Protein AF-A0A1I2FCE6-F1 (afdb_monomer_lite)

pLDDT: mean 79.61, std 11.54, range [53.78, 92.31]

Secondary structure (DSSP, 8-state):
--EEE-TTT--EEETT-SB-TTT--B-SS---SHHHHHHHHHHHHHHHHHHHTSTHHHHHHHHHHHHS-S-----EEEEEEEEEEEEEEETTEEEEEEEEEEEEEE-SSSEEEEEEEEEEETTEEEEEEEEEEE-

Foldseek 3Di:
DDWDAFPPPRDTDDPPDQADPPPGDGCSDDPDPPVVVVVVVVVVVVVVCCVVVPVVVVVVVVVVVVVPPPDFQWDKDWPDWDKDWDFDQDPNDTDIDIDTDIDIDTPTPKGKDKDWDWDQDPVGIDIDIDIDIDD

Radius of gyration: 39.98 Å; chains: 1; bounding box: 69×43×107 Å

Sequence (135 aa):
MAIVKCRECGEEVSNKAEKCPHCGVKKPHSTDYWTGVFWKSVIAFWFVYLIFSGKAAFILSEVVNLLDSGGSKAVCELSNNQLTQDVLLVNGEGDFGYRYNATVKNHGEQGEITVTAKISTSEGNFERVVSGQLK

Structure (mmCIF, N/CA/C/O backbone):
data_AF-A0A1I2FCE6-F1
#
_entry.id   AF-A0A1I2FCE6-F1
#
loop_
_atom_site.group_PDB
_atom_site.id
_atom_site.type_symbol
_atom_site.label_atom_id
_atom_site.label_alt_id
_atom_site.label_comp_id
_atom_site.label_asym_id
_atom_site.label_entity_id
_atom_site.label_seq_id
_atom_site.pdbx_PDB_ins_code
_atom_site.Cartn_x
_atom_site.Cartn_y
_atom_site.Cartn_z
_atom_site.occupancy
_atom_site.B_iso_or_equiv
_atom_site.auth_seq_id
_atom_site.auth_comp_id
_atom_site.auth_asym_id
_atom_site.auth_atom_id
_atom_site.pdbx_PDB_model_num
ATOM 1 N N . MET A 1 1 ? -41.780 -22.121 52.858 1.00 54.88 1 MET A N 1
ATOM 2 C CA . MET A 1 1 ? -41.871 -20.646 52.900 1.00 54.88 1 MET A CA 1
ATOM 3 C C . MET A 1 1 ? -40.952 -20.193 54.013 1.00 54.88 1 MET A C 1
ATOM 5 O O . MET A 1 1 ? -41.097 -20.720 55.106 1.00 54.88 1 MET A O 1
ATOM 9 N N . ALA A 1 2 ? -39.960 -19.350 53.727 1.00 79.56 2 ALA A N 1
ATOM 10 C CA . ALA A 1 2 ? -39.034 -18.871 54.750 1.00 79.56 2 ALA A CA 1
ATOM 11 C C . ALA A 1 2 ? -39.439 -17.450 55.149 1.00 79.56 2 ALA A C 1
ATOM 13 O O . ALA A 1 2 ? -39.687 -16.607 54.283 1.00 79.56 2 ALA A O 1
ATOM 14 N N . ILE A 1 3 ? -39.536 -17.215 56.451 1.00 85.44 3 ILE A N 1
ATOM 15 C CA . ILE A 1 3 ? -39.744 -15.889 57.022 1.00 85.44 3 ILE A CA 1
ATOM 16 C C . ILE A 1 3 ? -38.356 -15.304 57.282 1.00 85.44 3 ILE A C 1
ATOM 18 O O . ILE A 1 3 ? -37.499 -15.9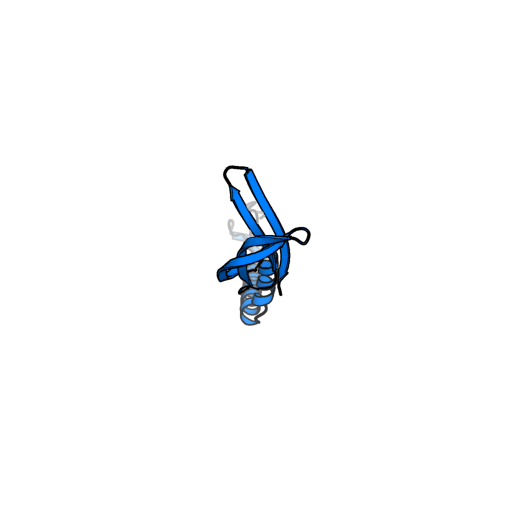58 57.873 1.00 85.44 3 ILE A O 1
ATOM 22 N N . VAL A 1 4 ? -38.117 -14.101 56.775 1.00 87.44 4 VAL A N 1
ATOM 23 C CA . VAL A 1 4 ? -36.873 -13.346 56.944 1.00 87.44 4 VAL A CA 1
ATOM 24 C C . VAL A 1 4 ? -37.193 -12.027 57.630 1.00 87.44 4 VAL A C 1
ATOM 26 O O . VAL A 1 4 ? -38.288 -11.494 57.482 1.00 87.44 4 VAL A O 1
ATOM 29 N N . LYS A 1 5 ? -36.247 -11.479 58.389 1.00 89.12 5 LYS A N 1
ATOM 30 C CA . LYS A 1 5 ? -36.450 -10.179 59.032 1.00 89.12 5 LYS A CA 1
ATOM 31 C C . LYS A 1 5 ? -36.281 -9.054 58.019 1.00 89.12 5 LYS A C 1
ATOM 33 O O . LYS A 1 5 ? -35.357 -9.074 57.205 1.00 89.12 5 LYS A O 1
ATOM 38 N N . CYS A 1 6 ? -37.168 -8.068 58.075 1.00 88.50 6 CYS A N 1
ATOM 39 C CA . CYS A 1 6 ? -37.050 -6.851 57.289 1.00 88.50 6 CYS A CA 1
ATOM 40 C C . CYS A 1 6 ? -35.792 -6.081 57.707 1.00 88.50 6 CYS A C 1
ATOM 42 O O . CYS A 1 6 ? -35.590 -5.818 58.892 1.00 88.50 6 CYS A O 1
ATOM 44 N N . ARG A 1 7 ? -34.980 -5.661 56.731 1.00 86.06 7 ARG A N 1
ATOM 45 C CA . ARG A 1 7 ? -33.736 -4.911 56.978 1.00 86.06 7 ARG A CA 1
ATOM 46 C C . ARG A 1 7 ? -33.913 -3.559 57.688 1.00 86.06 7 ARG A C 1
ATOM 48 O O . ARG A 1 7 ? -32.935 -3.045 58.212 1.00 86.06 7 ARG A O 1
ATOM 55 N N . GLU A 1 8 ? -35.113 -2.971 57.659 1.00 88.56 8 GLU A N 1
ATOM 56 C CA . GLU A 1 8 ? -35.382 -1.655 58.266 1.00 88.56 8 GLU A CA 1
ATOM 57 C C . GLU A 1 8 ? -36.138 -1.759 59.590 1.00 88.56 8 GLU A C 1
ATOM 59 O O . GLU A 1 8 ? -35.679 -1.239 60.598 1.00 88.56 8 GLU A O 1
ATOM 64 N N . CYS A 1 9 ? -37.293 -2.431 59.607 1.00 90.69 9 CYS A N 1
ATOM 65 C CA . CYS A 1 9 ? -38.143 -2.485 60.799 1.00 90.69 9 CYS A CA 1
ATOM 66 C C . CYS A 1 9 ? -37.908 -3.714 61.683 1.00 90.69 9 CYS A C 1
ATOM 68 O O . CYS A 1 9 ? -38.505 -3.804 62.747 1.00 90.69 9 CYS A O 1
ATOM 70 N N . GLY A 1 10 ? -37.093 -4.683 61.251 1.00 87.00 10 GLY A N 1
ATOM 71 C CA . GLY A 1 10 ? -36.808 -5.907 62.011 1.00 87.00 10 GLY A CA 1
ATOM 72 C C . GLY A 1 10 ? -37.951 -6.928 62.066 1.00 87.00 10 GLY A C 1
ATOM 73 O O . GLY A 1 10 ? -37.720 -8.054 62.505 1.00 87.00 10 GLY A O 1
ATOM 74 N N . GLU A 1 11 ? -39.138 -6.559 61.582 1.00 90.25 11 GLU A N 1
ATOM 75 C CA . GLU A 1 11 ? -40.336 -7.400 61.578 1.00 90.25 11 GLU A CA 1
ATOM 76 C C . GLU A 1 11 ? -40.226 -8.580 60.605 1.00 90.25 11 GLU A C 1
ATOM 78 O O . GLU A 1 11 ? -39.509 -8.530 59.598 1.00 90.25 11 GLU A O 1
ATOM 83 N N . GLU A 1 12 ? -40.959 -9.645 60.904 1.00 90.56 12 GLU A N 1
ATOM 84 C CA . GLU A 1 12 ? -40.999 -10.874 60.126 1.00 90.56 12 GLU A CA 1
ATOM 85 C C . GLU A 1 12 ? -41.750 -10.695 58.800 1.00 90.56 12 GLU A C 1
ATOM 87 O O . GLU A 1 12 ? -42.932 -10.367 58.753 1.00 90.56 12 GLU A O 1
ATOM 92 N N . VAL A 1 13 ? -41.056 -10.925 57.684 1.00 89.50 13 VAL A N 1
ATOM 93 C CA . VAL A 1 13 ? -41.604 -10.772 56.333 1.00 89.50 13 VAL A CA 1
ATOM 94 C C . VAL A 1 13 ? -41.251 -11.963 55.448 1.00 89.50 13 VAL A C 1
ATOM 96 O O . VAL A 1 13 ? -40.253 -12.653 55.638 1.00 89.50 13 VAL A O 1
ATOM 99 N N . SER A 1 14 ? -42.077 -12.231 54.438 1.00 85.94 14 SER A N 1
ATOM 100 C CA . SER A 1 14 ? -41.818 -13.328 53.501 1.00 85.94 14 SER A CA 1
ATOM 101 C C . SER A 1 14 ? -40.535 -13.093 52.695 1.00 85.94 14 SER A C 1
ATOM 103 O O . SER A 1 14 ? -40.312 -12.001 52.167 1.00 85.94 14 SER A O 1
ATOM 105 N N . ASN A 1 15 ? -39.742 -14.149 52.491 1.00 83.19 15 ASN A N 1
ATOM 106 C CA . ASN A 1 15 ? -38.579 -14.155 51.596 1.00 83.19 15 ASN A CA 1
ATOM 107 C C . ASN A 1 15 ? -38.912 -13.970 50.103 1.00 83.19 15 ASN A C 1
ATOM 109 O O . ASN A 1 15 ? -38.030 -14.105 49.265 1.00 83.19 15 ASN A O 1
ATOM 113 N N . LYS A 1 16 ? -40.179 -13.726 49.754 1.00 81.75 16 LYS A N 1
ATOM 114 C CA . LYS A 1 16 ? -40.624 -13.336 48.408 1.00 81.75 16 LYS A CA 1
ATOM 115 C C . LYS A 1 16 ? -41.372 -11.999 48.390 1.00 81.75 16 LYS A C 1
ATOM 117 O O . LYS A 1 16 ? -41.850 -11.590 47.340 1.00 81.75 16 LYS A O 1
ATOM 122 N N . ALA A 1 17 ? -41.509 -11.321 49.532 1.00 81.25 17 ALA A N 1
ATOM 123 C CA . ALA A 1 17 ? -42.211 -10.044 49.593 1.00 81.25 17 ALA A CA 1
ATOM 124 C C . ALA A 1 17 ? -41.425 -8.962 48.836 1.00 81.25 17 ALA A C 1
ATOM 126 O O . ALA A 1 17 ? -40.284 -8.668 49.188 1.00 81.25 17 ALA A O 1
ATOM 127 N N . GLU A 1 18 ? -42.041 -8.341 47.826 1.00 84.12 18 GLU A N 1
ATOM 128 C CA . GLU A 1 18 ? -41.448 -7.214 47.088 1.00 84.12 18 GLU A CA 1
ATOM 129 C C . GLU A 1 18 ? -41.441 -5.916 47.906 1.00 84.12 18 GLU A C 1
ATOM 131 O O . GLU A 1 18 ? -40.580 -5.053 47.718 1.00 84.12 18 GLU A O 1
ATOM 136 N N . LYS A 1 19 ? -42.391 -5.777 48.835 1.00 88.94 19 LYS A N 1
ATOM 137 C CA . LYS A 1 19 ? -42.538 -4.626 49.727 1.00 88.94 19 LYS A CA 1
ATOM 138 C C . LYS A 1 19 ? -42.893 -5.103 51.133 1.00 88.94 19 LYS A C 1
ATOM 140 O O . LYS A 1 19 ? -43.712 -6.005 51.287 1.00 88.94 19 LYS A O 1
ATOM 145 N N . CYS A 1 20 ? -42.286 -4.503 52.154 1.00 90.06 20 CYS A N 1
ATOM 146 C CA . CYS A 1 20 ? -42.630 -4.793 53.544 1.00 90.06 20 CYS A CA 1
ATOM 147 C C . CYS A 1 20 ? -44.043 -4.266 53.872 1.00 90.06 20 CYS A C 1
ATOM 149 O O . CYS A 1 20 ? -44.292 -3.081 53.634 1.00 90.06 20 CYS A O 1
ATOM 151 N N . PRO A 1 21 ? -44.949 -5.080 54.445 1.00 89.25 21 PRO A N 1
ATOM 152 C CA . PRO A 1 21 ? -46.278 -4.623 54.856 1.00 89.25 21 PRO A CA 1
ATOM 153 C C . PRO A 1 21 ? -46.257 -3.720 56.102 1.00 89.25 21 PRO A C 1
ATOM 155 O O . PRO A 1 21 ? -47.204 -2.971 56.306 1.00 89.25 21 PRO A O 1
ATOM 158 N N . HIS A 1 22 ? -45.186 -3.747 56.905 1.00 90.50 22 HIS A N 1
ATOM 159 C CA . HIS A 1 22 ? -45.089 -2.976 58.154 1.00 90.50 22 HIS A CA 1
ATOM 160 C C . HIS A 1 22 ? -44.489 -1.579 57.958 1.00 90.50 22 HIS A C 1
ATOM 162 O O . HIS A 1 22 ? -45.047 -0.598 58.432 1.00 90.50 22 HIS A O 1
ATOM 168 N N . CYS A 1 23 ? -43.361 -1.472 57.244 1.00 90.62 23 CYS A N 1
ATOM 169 C CA . CYS A 1 23 ? -42.677 -0.189 57.024 1.00 90.62 23 CYS A CA 1
ATOM 170 C C . CYS A 1 23 ? -42.768 0.334 55.586 1.00 90.62 23 CYS A C 1
ATOM 172 O O . CYS A 1 23 ? -42.412 1.476 55.317 1.00 90.62 23 CYS A O 1
ATOM 174 N N . GLY A 1 24 ? -43.212 -0.489 54.633 1.00 89.06 24 GLY A N 1
ATOM 175 C CA . GLY A 1 24 ? -43.319 -0.089 53.233 1.00 89.06 24 GLY A CA 1
ATOM 176 C C . GLY A 1 24 ? -42.009 -0.099 52.438 1.00 89.06 24 GLY A C 1
ATOM 177 O O . GLY A 1 24 ? -42.037 0.281 51.263 1.00 89.06 24 GLY A O 1
ATOM 178 N N . VAL A 1 25 ? -40.884 -0.554 53.006 1.00 88.94 25 VAL A N 1
ATOM 179 C CA . VAL A 1 25 ? -39.610 -0.630 52.271 1.00 88.94 25 VAL A CA 1
ATOM 180 C C . VAL A 1 25 ? -39.713 -1.584 51.082 1.00 88.94 25 VAL A C 1
ATOM 182 O O . VAL A 1 25 ? -40.233 -2.697 51.193 1.00 88.94 25 VAL A O 1
ATOM 185 N N . LYS A 1 26 ? -39.206 -1.149 49.926 1.00 86.38 26 LYS A N 1
ATOM 186 C CA . LYS A 1 26 ? -39.087 -1.984 48.725 1.00 86.38 26 LYS A CA 1
ATOM 187 C C . LYS A 1 26 ? -37.877 -2.910 48.860 1.00 86.38 26 LYS A C 1
ATOM 189 O O . LYS A 1 26 ? -36.811 -2.458 49.278 1.00 86.38 26 LYS A O 1
ATOM 194 N N . LYS A 1 27 ? -38.038 -4.176 48.465 1.00 83.94 27 LYS A N 1
ATOM 195 C CA . LYS A 1 27 ? -37.040 -5.253 48.582 1.00 83.94 27 LYS A CA 1
ATOM 196 C C . LYS A 1 27 ? -36.517 -5.386 50.024 1.00 83.94 27 LYS A C 1
ATOM 198 O O . LYS A 1 27 ? -35.377 -5.015 50.304 1.00 83.94 27 LYS A O 1
ATOM 203 N N . PRO A 1 28 ? -37.350 -5.884 50.960 1.00 81.81 28 PRO A N 1
ATOM 204 C CA . PRO A 1 28 ? -36.970 -6.023 52.366 1.00 81.81 28 PRO A CA 1
ATOM 205 C C . PRO A 1 28 ? -35.826 -7.022 52.596 1.00 81.81 28 PRO A C 1
ATOM 207 O O . PRO A 1 28 ? -35.174 -6.952 53.635 1.00 81.81 28 PRO A O 1
ATOM 210 N N . HIS A 1 29 ? -35.567 -7.911 51.632 1.00 78.38 29 HIS A N 1
ATOM 211 C CA . HIS A 1 29 ? -34.458 -8.856 51.628 1.00 78.38 29 HIS A CA 1
ATOM 212 C C . HIS A 1 29 ? -33.705 -8.772 50.290 1.00 78.38 29 HIS A C 1
ATOM 214 O O . HIS A 1 29 ? -34.306 -8.571 49.234 1.00 78.38 29 HIS A O 1
ATOM 220 N N . SER A 1 30 ? -32.382 -8.919 50.325 1.00 66.12 30 SER A N 1
ATOM 221 C CA . SER A 1 30 ? -31.546 -9.020 49.128 1.00 66.12 30 SER A CA 1
ATOM 222 C C . SER A 1 30 ? -31.241 -10.491 48.858 1.00 66.12 30 SER A C 1
ATOM 224 O O . SER A 1 30 ? -30.294 -11.041 49.420 1.00 66.12 30 SER A O 1
ATOM 226 N N . THR A 1 31 ? -32.049 -11.153 48.033 1.00 64.44 31 THR A N 1
ATOM 227 C CA . THR A 1 31 ? -31.627 -12.418 47.419 1.00 64.44 31 THR A CA 1
ATOM 228 C C . THR A 1 31 ? -30.789 -12.116 46.182 1.00 64.44 31 THR A C 1
ATOM 230 O O . THR A 1 31 ? -31.041 -11.133 45.489 1.00 64.44 31 THR A O 1
ATOM 233 N N . ASP A 1 32 ? -29.827 -12.992 45.913 1.00 60.41 32 ASP A N 1
ATOM 234 C CA . ASP A 1 32 ? -29.047 -13.077 44.676 1.00 60.41 32 ASP A CA 1
ATOM 235 C C . ASP A 1 32 ? -27.809 -12.189 44.531 1.00 60.41 32 ASP A C 1
ATOM 237 O O . ASP A 1 32 ? -27.606 -11.470 43.558 1.00 60.41 32 ASP A O 1
ATOM 241 N N . TYR A 1 33 ? -26.877 -12.380 45.467 1.00 61.50 33 TYR A N 1
ATOM 242 C CA . TYR A 1 33 ? -25.452 -12.212 45.165 1.00 61.50 33 TYR A CA 1
ATOM 243 C C . TYR A 1 33 ? -24.864 -13.433 44.423 1.00 61.50 33 TYR A C 1
ATOM 245 O O . TYR A 1 33 ? -23.952 -13.297 43.610 1.00 61.50 33 TYR A O 1
ATOM 253 N N . TRP A 1 34 ? -25.388 -14.641 44.664 1.00 58.31 34 TRP A N 1
ATOM 254 C CA . TRP A 1 34 ? -24.733 -15.885 44.236 1.00 58.31 34 TRP A CA 1
ATOM 255 C C . TRP A 1 34 ? -24.902 -16.195 42.740 1.00 58.31 34 TRP A C 1
ATOM 257 O O . TRP A 1 34 ? -23.942 -16.609 42.090 1.00 58.31 34 TRP A O 1
ATOM 267 N N . THR A 1 35 ? -26.066 -15.893 42.154 1.00 61.47 35 THR A N 1
ATOM 268 C CA . THR A 1 35 ? -26.325 -16.053 40.709 1.00 61.47 35 THR A CA 1
ATOM 269 C C . THR A 1 35 ? -25.441 -15.140 39.850 1.00 61.47 35 THR A C 1
ATOM 271 O O . THR A 1 35 ? -25.004 -15.539 38.770 1.00 61.47 35 THR A O 1
ATOM 274 N N . GLY A 1 36 ? -25.070 -13.958 40.357 1.00 63.88 36 GLY A N 1
ATOM 275 C CA . GLY A 1 36 ? -24.152 -13.039 39.677 1.00 63.88 36 GLY A CA 1
ATOM 276 C C . GLY A 1 36 ? -22.681 -13.476 39.701 1.00 63.88 36 GLY A C 1
ATOM 277 O O . GLY A 1 36 ? -21.948 -13.216 38.746 1.00 63.88 36 GLY A O 1
ATOM 278 N N . VAL A 1 37 ? -22.230 -14.149 40.764 1.00 70.75 37 VAL A N 1
ATOM 279 C CA . VAL A 1 37 ? -20.829 -14.596 40.898 1.00 70.75 37 VAL A CA 1
ATOM 280 C C . VAL A 1 37 ? -20.538 -15.794 39.994 1.00 70.75 37 VAL A C 1
ATOM 282 O O . VAL A 1 37 ? -19.495 -15.822 39.338 1.00 70.75 37 VAL A O 1
ATOM 285 N N . PHE A 1 38 ? -21.477 -16.737 39.881 1.00 76.12 38 PHE A N 1
ATOM 286 C CA . PHE A 1 38 ? -21.330 -17.884 38.980 1.00 76.12 38 PHE A CA 1
ATOM 287 C C . PHE A 1 38 ? -21.202 -17.457 37.523 1.00 76.12 38 PHE A C 1
ATOM 289 O O . PHE A 1 38 ? -20.278 -17.884 36.836 1.00 76.12 38 PHE A O 1
ATOM 296 N N . TRP A 1 39 ? -22.077 -16.563 37.061 1.00 76.81 39 TRP A N 1
ATOM 297 C CA . TRP A 1 39 ? -22.057 -16.129 35.666 1.00 76.81 39 TRP A CA 1
ATOM 298 C C . TRP A 1 39 ? -20.768 -15.371 35.317 1.00 76.81 39 TRP A C 1
ATOM 300 O O . TRP A 1 39 ? -20.202 -15.559 34.241 1.00 76.81 39 TRP A O 1
ATOM 310 N N . LYS A 1 40 ? -20.234 -14.577 36.256 1.00 79.50 40 LYS A N 1
ATOM 311 C CA . LYS A 1 40 ? -18.934 -13.907 36.092 1.00 79.50 40 LYS A CA 1
ATOM 312 C C . LYS A 1 40 ? -17.769 -14.896 36.017 1.00 79.50 40 LYS A C 1
ATOM 314 O O . LYS A 1 40 ? -16.878 -14.709 35.194 1.00 79.50 40 LYS A O 1
ATOM 319 N N . SER A 1 41 ? -17.787 -15.951 36.833 1.00 82.38 41 SER A N 1
ATOM 320 C CA . SER A 1 41 ? -16.757 -16.997 36.807 1.00 82.38 41 SER A CA 1
ATOM 321 C C . SER A 1 41 ? -16.802 -17.810 35.510 1.00 82.38 41 SER A C 1
ATOM 323 O O . SER A 1 41 ? -15.760 -18.018 34.897 1.00 82.38 41 SER A O 1
ATOM 325 N N . VAL A 1 42 ? -17.998 -18.177 35.034 1.00 85.50 42 VAL A N 1
ATOM 326 C CA . VAL A 1 42 ? -18.183 -18.907 33.767 1.00 85.50 42 VAL A CA 1
ATOM 327 C C . VAL A 1 42 ? -17.705 -18.077 32.575 1.00 85.50 42 VAL A C 1
ATOM 329 O O . VAL A 1 42 ? -16.982 -18.597 31.729 1.00 85.50 42 VAL A O 1
ATOM 332 N N . ILE A 1 43 ? -18.035 -16.781 32.530 1.00 84.38 43 ILE A N 1
ATOM 333 C CA . ILE A 1 43 ? -17.546 -15.877 31.479 1.00 84.38 43 ILE A CA 1
ATOM 334 C C . ILE A 1 43 ? -16.018 -15.777 31.523 1.00 84.38 43 ILE A C 1
ATOM 336 O O . ILE A 1 43 ? -15.372 -15.932 30.489 1.00 84.38 43 ILE A O 1
ATOM 340 N N . ALA A 1 44 ? -15.425 -15.556 32.699 1.00 85.81 44 ALA A N 1
ATOM 341 C CA . ALA A 1 44 ? -13.974 -15.447 32.830 1.00 85.81 44 ALA A CA 1
ATOM 342 C C . ALA A 1 44 ? -13.264 -16.735 32.380 1.00 85.81 44 ALA A C 1
ATOM 344 O O . ALA A 1 44 ? -12.292 -16.677 31.632 1.00 85.81 44 ALA A O 1
ATOM 345 N N . PHE A 1 45 ? -13.787 -17.900 32.769 1.00 88.00 45 PHE A N 1
ATOM 346 C CA . PHE A 1 45 ? -13.226 -19.194 32.389 1.00 88.00 45 PHE A CA 1
ATOM 347 C C . PHE A 1 45 ? -13.369 -19.471 30.887 1.00 88.00 45 PHE A C 1
ATOM 349 O O . PHE A 1 45 ? -12.451 -19.999 30.266 1.00 88.00 45 PHE A O 1
ATOM 356 N N . TRP A 1 46 ? -14.485 -19.059 30.279 1.00 85.75 46 TRP A N 1
ATOM 357 C CA . TRP A 1 46 ? -14.706 -19.154 28.837 1.00 85.75 46 TRP A CA 1
ATOM 358 C C . TRP A 1 46 ? -13.740 -18.262 28.048 1.00 85.75 46 TRP A C 1
ATOM 360 O O . TRP A 1 46 ? -13.129 -18.726 27.090 1.00 85.75 46 TRP A O 1
ATOM 370 N N . PHE A 1 47 ? -13.521 -17.020 28.492 1.00 79.88 47 PHE A N 1
ATOM 371 C CA . PHE A 1 47 ? -12.528 -16.121 27.895 1.00 79.88 47 PHE A CA 1
ATOM 372 C C . PHE A 1 47 ? -11.101 -16.672 28.017 1.00 79.88 47 PHE A C 1
ATOM 374 O O . PHE A 1 47 ? -10.360 -16.666 27.037 1.00 79.88 47 PHE A O 1
ATOM 381 N N . VAL A 1 48 ? -10.725 -17.209 29.182 1.00 84.00 48 VAL A N 1
ATOM 382 C CA . VAL A 1 48 ? -9.417 -17.859 29.375 1.00 84.00 48 VAL A CA 1
ATOM 383 C C . VAL A 1 48 ? -9.281 -19.091 28.477 1.00 84.00 48 VAL A C 1
ATOM 385 O O . VAL A 1 48 ? -8.243 -19.263 27.843 1.00 84.00 48 VAL A O 1
ATOM 388 N N . TYR A 1 49 ? -10.330 -19.910 28.348 1.00 84.06 49 TYR A N 1
ATOM 389 C CA . TYR A 1 49 ? -10.353 -21.055 27.437 1.00 84.06 49 TYR A CA 1
ATOM 390 C C . TYR A 1 49 ? -10.238 -20.635 25.964 1.00 84.06 49 TYR A C 1
ATOM 392 O O . TYR A 1 49 ? -9.516 -21.280 25.209 1.00 84.06 49 TYR A O 1
ATOM 400 N N . LEU A 1 50 ? -10.878 -19.545 25.530 1.00 73.88 50 LEU A N 1
ATOM 401 C CA . LEU A 1 50 ? -10.717 -19.016 24.168 1.00 73.88 50 LEU A CA 1
ATOM 402 C C . LEU A 1 50 ? -9.287 -18.547 23.878 1.00 73.88 50 LEU A C 1
ATOM 404 O O . LEU A 1 50 ? -8.788 -18.767 22.774 1.00 73.88 50 LEU A O 1
ATOM 408 N N . ILE A 1 51 ? -8.620 -17.950 24.869 1.00 74.31 51 ILE A N 1
ATOM 409 C CA . ILE A 1 51 ? -7.215 -17.539 24.761 1.00 74.31 51 ILE A CA 1
ATOM 410 C C . ILE A 1 51 ? -6.294 -18.772 24.720 1.00 74.31 51 ILE A C 1
ATOM 412 O O . ILE A 1 51 ? -5.420 -18.851 23.861 1.00 74.31 51 ILE A O 1
ATOM 416 N N . PHE A 1 52 ? -6.511 -19.764 25.593 1.00 72.00 52 PHE A N 1
ATOM 417 C CA . PHE A 1 52 ? -5.676 -20.973 25.679 1.00 72.00 52 PHE A CA 1
ATOM 418 C C . PHE A 1 52 ? -5.914 -21.992 24.556 1.00 72.00 52 PHE A C 1
ATOM 420 O O . PHE A 1 52 ? -4.995 -22.711 24.179 1.00 72.00 52 PHE A O 1
ATOM 427 N N . SER A 1 53 ? -7.127 -22.074 24.002 1.00 71.00 53 SER A N 1
ATOM 428 C CA . SER A 1 53 ? -7.487 -23.050 22.958 1.00 71.00 53 SER A CA 1
ATOM 429 C C . SER A 1 53 ? -6.918 -22.719 21.573 1.00 71.00 53 SER A C 1
ATOM 431 O O . SER A 1 53 ? -7.217 -23.422 20.610 1.00 71.00 53 SER A O 1
ATOM 433 N N . GLY A 1 54 ? -6.135 -21.642 21.437 1.00 62.00 54 GLY A N 1
ATOM 434 C CA . GLY A 1 54 ? -5.529 -21.227 20.167 1.00 62.00 54 GLY A CA 1
ATOM 435 C C . GLY A 1 54 ? -6.534 -20.720 19.125 1.00 62.00 54 GLY A C 1
ATOM 436 O O . GLY A 1 54 ? -6.136 -20.252 18.061 1.00 62.00 54 GLY A O 1
ATOM 437 N N . LYS A 1 55 ? -7.840 -20.739 19.429 1.00 58.09 55 LYS A N 1
ATOM 438 C CA . LYS A 1 55 ? -8.904 -20.244 18.543 1.00 58.09 55 LYS A CA 1
ATOM 439 C C . LYS A 1 55 ? -8.971 -18.717 18.465 1.00 58.09 55 LYS A C 1
ATOM 441 O O . LYS A 1 55 ? -9.624 -18.197 17.566 1.00 58.09 55 LYS A O 1
ATOM 446 N N . ALA A 1 56 ? -8.251 -17.996 19.329 1.00 53.78 56 ALA A N 1
ATOM 447 C CA . ALA A 1 56 ? -8.047 -16.551 19.192 1.00 53.78 56 ALA A CA 1
ATOM 448 C C . ALA A 1 56 ? -7.395 -16.171 17.845 1.00 53.78 56 ALA A C 1
ATOM 450 O O . ALA A 1 56 ? -7.696 -15.112 17.296 1.00 53.78 56 ALA A O 1
ATOM 451 N N . ALA A 1 57 ? -6.575 -17.060 17.270 1.00 54.19 57 ALA A N 1
ATOM 452 C CA . ALA A 1 57 ? -5.987 -16.857 15.947 1.00 54.19 57 ALA A CA 1
ATOM 453 C C . ALA A 1 57 ? -7.047 -16.797 14.827 1.00 54.19 57 ALA A C 1
ATOM 455 O O . ALA A 1 57 ? -6.833 -16.134 13.815 1.00 54.19 57 ALA A O 1
ATOM 456 N N . PHE A 1 58 ? -8.209 -17.434 15.017 1.00 54.47 58 PHE A N 1
ATOM 457 C CA . PHE A 1 58 ? -9.249 -17.519 13.992 1.00 54.47 58 PHE A CA 1
ATOM 458 C C . PHE A 1 58 ? -9.985 -16.181 13.799 1.00 54.47 58 PHE A C 1
ATOM 460 O O . PHE A 1 58 ? -10.134 -15.735 12.666 1.00 54.47 58 PHE A O 1
ATOM 467 N N . ILE A 1 59 ? -10.337 -15.476 14.886 1.00 57.53 59 ILE A N 1
ATOM 468 C CA . ILE A 1 59 ? -11.006 -14.156 14.815 1.00 57.53 59 ILE A CA 1
ATOM 469 C C . ILE A 1 59 ? -10.078 -13.090 14.207 1.00 57.53 59 ILE A C 1
ATOM 471 O O . ILE A 1 59 ? -10.524 -12.240 13.442 1.00 57.53 59 ILE A O 1
ATOM 475 N N . LEU A 1 60 ? -8.776 -13.143 14.514 1.00 56.16 60 LEU A N 1
ATOM 476 C CA . LEU A 1 60 ? -7.788 -12.212 13.958 1.00 56.16 60 LEU A CA 1
ATOM 477 C C . LEU A 1 60 ? -7.547 -12.440 12.460 1.00 56.16 60 LEU A C 1
ATOM 479 O O . LEU A 1 60 ? -7.397 -11.465 11.730 1.00 56.16 60 LEU A O 1
ATOM 483 N N . SER A 1 61 ? -7.557 -13.691 11.989 1.00 58.97 61 SER A N 1
ATOM 484 C CA . SER A 1 61 ? -7.329 -13.990 10.567 1.00 58.97 61 SER A CA 1
ATOM 485 C C . SER A 1 61 ? -8.388 -13.371 9.645 1.00 58.97 61 SER A C 1
ATOM 487 O O . SER A 1 61 ? -8.055 -12.839 8.588 1.00 58.97 61 SER A O 1
ATOM 489 N N . GLU A 1 62 ? -9.652 -13.354 10.071 1.00 59.69 62 GLU A N 1
ATOM 490 C CA . GLU A 1 62 ? -10.758 -12.831 9.263 1.00 59.69 62 GLU A CA 1
ATOM 491 C C . GLU A 1 62 ? -10.779 -11.294 9.236 1.00 59.69 62 GLU A C 1
ATOM 493 O O . GLU A 1 62 ? -11.067 -10.692 8.204 1.00 59.69 62 GLU A O 1
ATOM 498 N N . VAL A 1 63 ? -10.358 -10.645 10.329 1.00 61.25 63 VAL A N 1
ATOM 499 C CA . VAL A 1 63 ? -10.180 -9.183 10.383 1.00 61.25 63 VAL A CA 1
ATOM 500 C C . VAL A 1 63 ? -8.958 -8.724 9.573 1.00 61.25 63 VAL A C 1
ATOM 502 O O . VAL A 1 63 ? -9.021 -7.681 8.928 1.00 61.25 63 VAL A O 1
ATOM 505 N N . VAL A 1 64 ? -7.865 -9.498 9.541 1.00 63.06 64 VAL A N 1
ATOM 506 C CA . VAL A 1 64 ? -6.675 -9.186 8.722 1.00 63.06 64 VAL A CA 1
ATOM 507 C C . VAL A 1 64 ? -6.991 -9.260 7.223 1.00 63.06 64 VAL A C 1
ATOM 509 O O . VAL A 1 64 ? -6.606 -8.356 6.487 1.00 63.06 64 VAL A O 1
ATOM 512 N N . ASN A 1 65 ? -7.761 -10.257 6.775 1.00 60.53 65 ASN A N 1
ATOM 513 C CA . ASN A 1 65 ? -8.180 -10.370 5.369 1.00 60.53 65 ASN A CA 1
ATOM 514 C C . ASN A 1 65 ? -9.104 -9.224 4.913 1.00 60.53 65 ASN A C 1
ATOM 516 O O . ASN A 1 65 ? -9.134 -8.900 3.731 1.00 60.53 65 ASN A O 1
ATOM 520 N N . LEU A 1 66 ? -9.841 -8.590 5.834 1.00 57.91 66 LEU A N 1
ATOM 521 C CA . LEU A 1 66 ? -10.657 -7.402 5.542 1.00 57.91 66 LEU A CA 1
ATOM 522 C C . LEU A 1 66 ? -9.836 -6.102 5.484 1.00 57.91 66 LEU A C 1
ATOM 524 O O . LEU A 1 66 ? -10.278 -5.133 4.868 1.00 57.91 66 LEU A O 1
ATOM 528 N N . LEU A 1 67 ? -8.658 -6.067 6.117 1.00 56.56 67 LEU A N 1
ATOM 529 C CA . LEU A 1 67 ? -7.735 -4.925 6.084 1.00 56.56 67 LEU A CA 1
ATOM 530 C C . LEU A 1 67 ? -6.735 -4.997 4.922 1.00 56.56 67 LEU A C 1
ATOM 532 O O . LEU A 1 67 ? -6.166 -3.963 4.559 1.00 56.56 67 LEU A O 1
ATOM 536 N N . ASP A 1 68 ? -6.563 -6.170 4.303 1.00 59.16 68 ASP A N 1
ATOM 537 C CA . ASP A 1 68 ? -5.857 -6.347 3.027 1.00 59.16 68 ASP A CA 1
ATOM 538 C C . ASP A 1 68 ? -6.735 -5.813 1.883 1.00 59.16 68 ASP A C 1
ATOM 540 O O . ASP A 1 68 ? -7.320 -6.525 1.06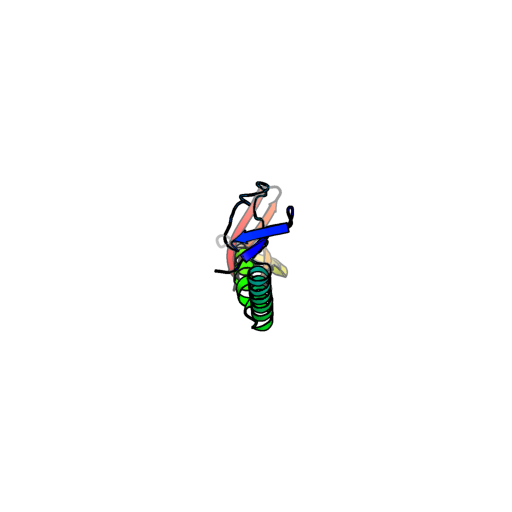8 1.00 59.16 68 ASP A O 1
ATOM 544 N N . SER A 1 69 ? -6.921 -4.498 1.916 1.00 53.91 69 SER A N 1
ATOM 545 C CA . SER A 1 69 ? -7.749 -3.716 1.011 1.00 53.91 69 SER A CA 1
ATOM 546 C C . SER A 1 69 ? -7.121 -3.659 -0.378 1.00 53.91 69 SER A C 1
ATOM 548 O O . SER A 1 69 ? -6.590 -2.632 -0.774 1.00 53.91 69 SER A O 1
ATOM 550 N N . GLY A 1 70 ? -7.179 -4.770 -1.121 1.00 56.12 70 GLY A N 1
ATOM 551 C CA . GLY A 1 70 ? -7.097 -4.810 -2.587 1.00 56.12 70 GLY A CA 1
ATOM 552 C C . GLY A 1 70 ? -5.940 -4.031 -3.222 1.00 56.12 70 GLY A C 1
ATOM 553 O O . GLY A 1 70 ? -6.077 -3.545 -4.343 1.00 56.12 70 GLY A O 1
ATOM 554 N N . GLY A 1 71 ? -4.830 -3.859 -2.503 1.00 61.53 71 GLY A N 1
ATOM 555 C CA . GLY A 1 71 ? -3.648 -3.164 -2.986 1.00 61.53 71 GLY A CA 1
ATOM 556 C C . GLY A 1 71 ? -2.788 -4.117 -3.802 1.00 61.53 71 GLY A C 1
ATOM 557 O O . GLY A 1 71 ? -2.624 -5.279 -3.435 1.00 61.53 71 GLY A O 1
ATOM 558 N N . SER A 1 72 ? -2.217 -3.635 -4.909 1.00 66.50 72 SER A N 1
ATOM 559 C CA . SER A 1 72 ? -1.174 -4.387 -5.612 1.00 66.50 72 SER A CA 1
ATOM 560 C C . SER A 1 72 ? 0.002 -4.572 -4.652 1.00 66.50 72 SER A C 1
ATOM 562 O O . SER A 1 72 ? 0.651 -3.601 -4.269 1.00 66.50 72 SER A O 1
ATOM 564 N N . LYS A 1 73 ? 0.271 -5.816 -4.245 1.00 75.06 73 LYS A N 1
ATOM 565 C CA . LYS A 1 73 ? 1.415 -6.179 -3.391 1.00 75.06 73 LYS A CA 1
ATOM 566 C C . LYS A 1 73 ? 2.722 -6.306 -4.181 1.00 75.06 73 LYS A C 1
ATOM 568 O O . LYS A 1 73 ? 3.713 -6.828 -3.669 1.00 75.06 73 LYS A O 1
ATOM 573 N N . ALA A 1 74 ? 2.715 -5.843 -5.429 1.00 78.81 74 ALA A N 1
ATOM 574 C CA . ALA A 1 74 ? 3.885 -5.808 -6.277 1.00 78.81 74 ALA A CA 1
ATOM 575 C C . ALA A 1 74 ? 4.904 -4.787 -5.752 1.00 78.81 74 ALA A C 1
ATOM 577 O O . ALA A 1 74 ? 4.575 -3.636 -5.465 1.00 78.81 74 ALA A O 1
ATOM 578 N N . VAL A 1 75 ? 6.165 -5.201 -5.681 1.00 84.94 75 VAL A N 1
ATOM 579 C CA . VAL A 1 75 ? 7.307 -4.343 -5.352 1.00 84.94 75 VAL A CA 1
ATOM 580 C C . VAL A 1 75 ? 8.205 -4.298 -6.578 1.00 84.94 75 VAL A C 1
ATOM 582 O O . VAL A 1 75 ? 8.860 -5.283 -6.905 1.00 84.94 75 VAL A O 1
ATOM 585 N N . CYS A 1 76 ? 8.215 -3.169 -7.285 1.00 85.06 76 CYS A N 1
ATOM 586 C CA . CYS A 1 76 ? 8.953 -3.035 -8.539 1.00 85.06 76 CYS A CA 1
ATOM 587 C C . CYS A 1 76 ? 10.410 -2.610 -8.306 1.00 85.06 76 CYS A C 1
ATOM 589 O O . CYS A 1 76 ? 10.661 -1.579 -7.685 1.00 85.06 76 CYS A O 1
ATOM 591 N N . GLU A 1 77 ? 11.357 -3.337 -8.896 1.00 86.94 77 GLU A N 1
ATOM 592 C CA . GLU A 1 77 ? 12.771 -2.959 -8.980 1.00 86.94 77 GLU A CA 1
ATOM 593 C C . GLU A 1 77 ? 13.210 -2.838 -10.448 1.00 86.94 77 GLU A C 1
ATOM 595 O O . GLU A 1 77 ? 12.933 -3.715 -11.272 1.00 86.94 77 GLU A O 1
ATOM 600 N N . LEU A 1 78 ? 13.917 -1.756 -10.788 1.00 86.94 78 LEU A N 1
ATOM 601 C CA . LEU A 1 78 ? 14.532 -1.572 -12.104 1.00 86.94 78 LEU A CA 1
ATOM 602 C C . LEU A 1 78 ? 15.929 -2.209 -12.103 1.00 86.94 78 LEU A C 1
ATOM 604 O O . LEU A 1 78 ? 16.892 -1.608 -11.638 1.00 86.94 78 LEU A O 1
ATOM 608 N N . SER A 1 79 ? 16.039 -3.431 -12.626 1.00 81.69 79 SER A N 1
ATOM 609 C CA . SER A 1 79 ? 17.270 -4.233 -12.541 1.00 81.69 79 SER A CA 1
ATOM 610 C C . SER A 1 79 ? 18.218 -4.051 -13.728 1.00 81.69 79 SER A C 1
ATOM 612 O O . SER A 1 79 ? 19.413 -4.296 -13.582 1.00 81.69 79 SER A O 1
ATOM 614 N N . ASN A 1 80 ? 17.711 -3.672 -14.900 1.00 82.38 80 ASN A N 1
ATOM 615 C CA . ASN A 1 80 ? 18.531 -3.364 -16.070 1.00 82.38 80 ASN A CA 1
ATOM 616 C C . ASN A 1 80 ? 18.072 -2.024 -16.637 1.00 82.38 80 ASN A C 1
ATOM 618 O O . ASN A 1 80 ? 16.869 -1.780 -16.723 1.00 82.38 80 ASN A O 1
ATOM 622 N N . ASN A 1 81 ? 19.028 -1.167 -16.967 1.00 86.12 81 ASN A N 1
ATOM 623 C CA . ASN A 1 81 ? 18.820 0.187 -17.452 1.00 86.12 81 ASN A CA 1
ATOM 624 C C . ASN A 1 81 ? 19.992 0.526 -18.379 1.00 86.12 81 ASN A C 1
ATOM 626 O O . ASN A 1 81 ? 21.021 1.031 -17.928 1.00 86.12 81 ASN A O 1
ATOM 630 N N . GLN A 1 82 ? 19.857 0.184 -19.659 1.00 91.50 82 GLN A N 1
ATOM 631 C CA . GLN A 1 82 ? 20.923 0.361 -20.638 1.00 91.50 82 GLN A CA 1
ATOM 632 C C . GLN A 1 82 ? 20.428 1.139 -21.854 1.00 91.50 82 GLN A C 1
ATOM 634 O O . GLN A 1 82 ? 19.477 0.740 -22.525 1.00 91.50 82 GLN A O 1
ATOM 639 N N . LEU A 1 83 ? 21.129 2.230 -22.163 1.00 90.19 83 LEU A N 1
ATOM 640 C CA . LEU A 1 83 ? 20.970 2.991 -23.395 1.00 90.19 83 LEU A CA 1
ATOM 641 C C . LEU A 1 83 ? 22.064 2.574 -24.381 1.00 90.19 83 LEU A C 1
ATOM 643 O O . LEU A 1 83 ? 23.250 2.655 -24.073 1.00 90.19 83 LEU A O 1
ATOM 647 N N . THR A 1 84 ? 21.663 2.137 -25.567 1.00 90.75 84 THR A N 1
ATOM 648 C CA . THR A 1 84 ? 22.570 1.754 -26.655 1.00 90.75 84 THR A CA 1
ATOM 649 C C . THR A 1 84 ? 22.258 2.560 -27.899 1.00 90.75 84 THR A C 1
ATOM 651 O O . THR A 1 84 ? 21.090 2.781 -28.204 1.00 90.75 84 THR A O 1
ATOM 654 N N . GLN A 1 85 ? 23.290 2.992 -28.615 1.00 91.69 85 GLN A N 1
ATOM 655 C CA . GLN A 1 85 ? 23.146 3.500 -29.975 1.00 91.69 85 GLN A CA 1
ATOM 656 C C . GLN A 1 85 ? 23.082 2.309 -30.928 1.00 91.69 85 GLN A C 1
ATOM 658 O O . GLN A 1 85 ? 23.892 1.390 -30.814 1.00 91.69 85 GLN A O 1
ATOM 663 N N . ASP A 1 86 ? 22.102 2.305 -31.820 1.00 89.06 86 ASP A N 1
ATOM 664 C CA . ASP A 1 86 ? 21.830 1.194 -32.725 1.00 89.06 86 ASP A CA 1
ATOM 665 C C . ASP A 1 86 ? 21.379 1.734 -34.088 1.00 89.06 86 ASP A C 1
ATOM 667 O O . ASP A 1 86 ? 20.881 2.858 -34.189 1.00 89.06 86 ASP A O 1
ATOM 671 N N . VAL A 1 87 ? 21.551 0.935 -35.139 1.00 90.12 87 VAL A N 1
ATOM 672 C CA . VAL A 1 87 ? 21.017 1.252 -36.468 1.00 90.12 87 VAL A CA 1
ATOM 673 C C . VAL A 1 87 ? 19.655 0.577 -36.583 1.00 90.12 87 VAL A C 1
ATOM 675 O O . VAL A 1 87 ? 19.557 -0.649 -36.643 1.00 90.12 87 VAL A O 1
ATOM 678 N N . LEU A 1 88 ? 18.587 1.371 -36.564 1.00 85.31 88 LEU A N 1
ATOM 679 C CA . LEU A 1 88 ? 17.213 0.891 -36.635 1.00 85.31 88 LEU A CA 1
ATOM 680 C C . LEU A 1 88 ? 16.708 0.953 -38.074 1.00 85.31 88 LEU A C 1
ATOM 682 O O . LEU A 1 88 ? 16.885 1.948 -38.765 1.00 85.31 88 LEU A O 1
ATOM 686 N N . LEU A 1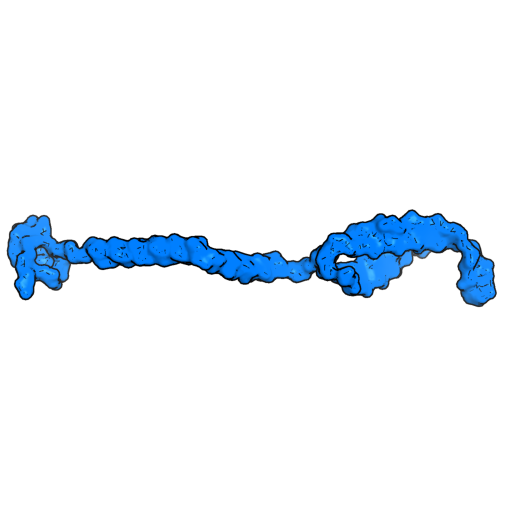 89 ? 16.037 -0.106 -38.521 1.00 85.69 89 LEU A N 1
ATOM 687 C CA . LEU A 1 89 ? 15.316 -0.094 -39.791 1.00 85.69 89 LEU A CA 1
ATOM 688 C C . LEU A 1 89 ? 13.954 0.571 -39.584 1.00 85.69 89 LEU A C 1
ATOM 690 O O . LEU A 1 89 ? 13.075 -0.005 -38.939 1.00 85.69 89 LEU A O 1
ATOM 694 N N . VAL A 1 90 ? 13.768 1.761 -40.146 1.00 82.31 90 VAL A N 1
ATOM 695 C CA . VAL A 1 90 ? 12.494 2.487 -40.142 1.00 82.31 90 VAL A CA 1
ATOM 696 C C . VAL A 1 90 ? 11.997 2.545 -41.581 1.00 82.31 90 VAL A C 1
ATOM 698 O O . VAL A 1 90 ? 12.679 3.046 -42.464 1.00 82.31 90 VAL A O 1
ATOM 701 N N . ASN A 1 91 ? 10.820 1.971 -41.845 1.00 86.69 91 ASN A N 1
ATOM 702 C CA . ASN A 1 91 ? 10.227 1.898 -43.191 1.00 86.69 91 ASN A CA 1
ATOM 703 C C . ASN A 1 91 ? 11.128 1.260 -44.275 1.00 86.69 91 ASN A C 1
ATOM 705 O O . ASN A 1 91 ? 10.964 1.539 -45.457 1.00 86.69 91 ASN A O 1
ATOM 709 N N . GLY A 1 92 ? 12.052 0.374 -43.889 1.00 88.44 92 GLY A N 1
ATOM 710 C CA . GLY A 1 92 ? 12.972 -0.295 -44.819 1.00 88.44 92 GLY A CA 1
ATOM 711 C C . GLY A 1 92 ? 14.270 0.469 -45.100 1.00 88.44 92 GLY A C 1
ATOM 712 O O . GLY A 1 92 ? 15.123 -0.053 -45.813 1.00 88.44 92 GLY A O 1
ATOM 713 N N . GLU A 1 93 ? 14.454 1.646 -44.502 1.00 90.12 93 GLU A N 1
ATOM 714 C CA . GLU A 1 93 ? 15.689 2.430 -44.553 1.00 90.12 93 GLU A CA 1
ATOM 715 C C . GLU A 1 93 ? 16.416 2.348 -43.204 1.00 90.12 93 GLU A C 1
ATOM 717 O O . GLU A 1 93 ? 15.788 2.271 -42.146 1.00 90.12 93 GLU A O 1
ATOM 722 N N . GLY A 1 94 ?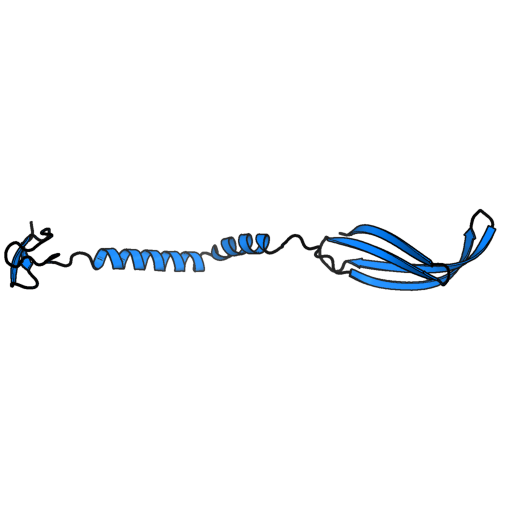 17.750 2.286 -43.235 1.00 87.88 94 GLY A N 1
ATOM 723 C CA . GLY A 1 94 ? 18.567 2.264 -42.023 1.00 87.88 94 GLY A CA 1
ATOM 724 C C . GLY A 1 94 ? 18.732 3.671 -41.463 1.00 87.88 94 GLY A C 1
ATOM 725 O O . GLY A 1 94 ? 19.226 4.550 -42.162 1.00 87.88 94 GLY A O 1
ATOM 726 N N . ASP A 1 95 ? 18.361 3.858 -40.203 1.00 92.31 95 ASP A N 1
ATOM 727 C CA . ASP A 1 95 ? 18.458 5.121 -39.478 1.00 92.31 95 ASP A CA 1
ATOM 728 C C . ASP A 1 95 ? 19.247 4.932 -38.175 1.00 92.31 95 ASP A C 1
ATOM 730 O O . ASP A 1 95 ? 19.299 3.838 -37.610 1.00 92.31 95 ASP A O 1
ATOM 734 N N . PHE A 1 96 ? 19.894 5.987 -37.691 1.00 89.31 96 PHE A N 1
ATOM 735 C CA . PHE A 1 96 ? 20.652 5.948 -36.447 1.00 89.31 96 PHE A CA 1
ATOM 736 C C . PHE A 1 96 ? 19.766 6.380 -35.284 1.00 89.31 96 PHE A C 1
ATOM 738 O O . PHE A 1 96 ? 19.222 7.482 -35.275 1.00 89.31 96 PHE A O 1
ATOM 745 N N . GLY A 1 97 ? 19.657 5.544 -34.257 1.00 88.50 97 GLY A N 1
ATOM 746 C CA . GLY A 1 97 ? 18.833 5.871 -33.104 1.00 88.50 97 GLY A CA 1
ATOM 747 C C . GLY A 1 97 ? 19.327 5.261 -31.806 1.00 88.50 97 GLY A C 1
ATOM 748 O O . GLY A 1 97 ? 20.364 4.603 -31.729 1.00 88.50 97 GLY A O 1
ATOM 749 N N . TYR A 1 98 ? 18.559 5.508 -30.751 1.00 86.81 98 TYR A N 1
ATOM 750 C CA . TYR A 1 98 ? 18.834 4.974 -29.427 1.00 86.81 98 TYR A CA 1
ATOM 751 C C . TYR A 1 98 ? 17.839 3.868 -29.091 1.00 86.81 98 TYR A C 1
ATOM 753 O O . TYR A 1 98 ? 16.626 4.049 -29.183 1.00 86.81 98 TYR A O 1
ATOM 761 N N . ARG A 1 99 ? 18.355 2.730 -28.637 1.00 87.75 99 ARG A N 1
ATOM 762 C CA . ARG A 1 99 ? 17.585 1.649 -28.031 1.00 87.75 99 ARG A CA 1
ATOM 763 C C . ARG A 1 99 ? 17.786 1.691 -26.526 1.00 87.75 99 ARG A C 1
ATOM 765 O O . ARG A 1 99 ? 18.912 1.578 -26.042 1.00 87.75 99 ARG A O 1
ATOM 772 N N . TYR A 1 100 ? 16.686 1.833 -25.798 1.00 86.81 100 TYR A N 1
ATOM 773 C CA . TYR A 1 100 ? 16.669 1.789 -24.344 1.00 86.81 100 TYR A CA 1
ATOM 774 C C . TYR A 1 100 ? 16.102 0.451 -23.868 1.00 86.81 100 TYR A C 1
ATOM 776 O O . TYR A 1 100 ? 14.931 0.151 -24.099 1.00 86.81 100 TYR A O 1
ATOM 784 N N . ASN A 1 101 ? 16.940 -0.355 -23.218 1.00 88.69 101 ASN A N 1
ATOM 785 C CA . ASN A 1 101 ? 16.561 -1.641 -22.648 1.00 88.69 101 ASN A CA 1
ATOM 786 C C . ASN A 1 101 ? 16.402 -1.494 -21.135 1.00 88.69 101 ASN A C 1
ATOM 788 O O . ASN A 1 101 ? 17.371 -1.227 -20.422 1.00 88.69 101 ASN A O 1
ATOM 792 N N . ALA A 1 102 ? 15.178 -1.708 -20.657 1.00 87.12 102 ALA A N 1
ATOM 793 C CA . ALA A 1 102 ? 14.852 -1.707 -19.242 1.00 87.12 102 ALA A CA 1
ATOM 794 C C . ALA A 1 102 ? 14.212 -3.032 -18.825 1.00 87.12 102 ALA A C 1
ATOM 796 O O . ALA A 1 102 ? 13.390 -3.593 -19.549 1.00 87.12 102 ALA A O 1
ATOM 797 N N . THR A 1 103 ? 14.572 -3.530 -17.644 1.00 87.19 103 THR A N 1
ATOM 798 C CA . THR A 1 103 ? 13.943 -4.717 -17.051 1.00 87.19 103 THR A CA 1
ATOM 799 C C . THR A 1 103 ? 13.388 -4.362 -15.687 1.00 87.19 103 THR A C 1
ATOM 801 O O . THR A 1 103 ? 14.143 -4.006 -14.781 1.00 87.19 103 THR A O 1
ATOM 804 N N . VAL A 1 104 ? 12.072 -4.492 -15.549 1.00 86.50 104 VAL A N 1
ATOM 805 C CA . VAL A 1 104 ? 11.359 -4.310 -14.284 1.00 86.50 104 VAL A CA 1
ATOM 806 C C . VAL A 1 104 ? 11.096 -5.687 -13.689 1.00 86.50 104 VAL A C 1
ATOM 808 O O . VAL A 1 104 ? 10.555 -6.563 -14.363 1.00 86.50 104 VAL A O 1
ATOM 811 N N . LYS A 1 105 ? 11.508 -5.885 -12.439 1.00 86.25 105 LYS A N 1
ATOM 812 C CA . LYS A 1 105 ? 11.276 -7.108 -11.668 1.00 86.25 105 LYS A CA 1
ATOM 813 C C . LYS A 1 105 ? 10.272 -6.834 -10.561 1.00 86.25 105 LYS A C 1
ATOM 815 O O . LYS A 1 105 ? 10.322 -5.775 -9.944 1.00 86.25 105 LYS A O 1
ATOM 820 N N . ASN A 1 106 ? 9.396 -7.799 -10.304 1.00 85.81 106 ASN A N 1
ATOM 821 C CA . ASN A 1 106 ? 8.559 -7.798 -9.114 1.00 85.81 106 ASN A CA 1
ATOM 822 C C . ASN A 1 106 ? 9.257 -8.610 -8.013 1.00 85.81 106 ASN A C 1
ATOM 824 O O . ASN A 1 106 ? 9.486 -9.802 -8.190 1.00 85.81 106 ASN A O 1
ATOM 828 N N . HIS A 1 107 ? 9.607 -7.966 -6.905 1.00 84.62 107 HIS A N 1
ATOM 829 C CA . HIS A 1 107 ? 10.122 -8.599 -5.686 1.00 84.62 107 HIS A CA 1
ATOM 830 C C . HIS A 1 107 ? 9.032 -8.796 -4.617 1.00 84.62 107 HIS A C 1
ATOM 832 O O . HIS A 1 107 ? 9.314 -9.337 -3.549 1.00 84.62 107 HIS A O 1
ATOM 838 N N . GLY A 1 108 ? 7.812 -8.324 -4.883 1.00 79.62 108 GLY A N 1
ATOM 839 C CA . GLY A 1 108 ? 6.655 -8.447 -4.000 1.00 79.62 108 GLY A CA 1
ATOM 840 C C . GLY A 1 108 ? 5.827 -9.700 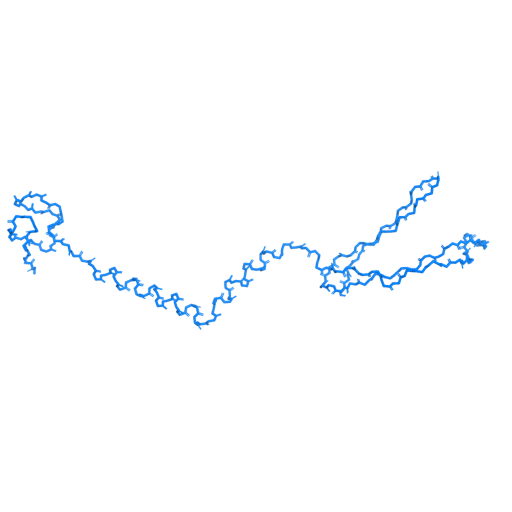-4.282 1.00 79.62 108 GLY A C 1
ATOM 841 O O . GLY A 1 108 ? 6.277 -10.624 -4.955 1.00 79.62 108 GLY A O 1
ATOM 842 N N . GLU A 1 109 ? 4.593 -9.723 -3.777 1.00 80.50 109 GLU A N 1
ATOM 843 C CA . GLU A 1 109 ? 3.612 -10.749 -4.152 1.00 80.50 109 GLU A CA 1
ATOM 844 C C . GLU A 1 109 ? 2.984 -10.421 -5.527 1.00 80.50 109 GLU A C 1
ATOM 846 O O . GLU A 1 109 ? 3.343 -9.437 -6.184 1.00 80.50 109 GLU A O 1
ATOM 851 N N . GLN A 1 110 ? 2.027 -11.240 -5.976 1.00 72.50 110 GLN A N 1
ATOM 852 C CA . GLN A 1 110 ? 1.328 -11.027 -7.247 1.00 72.50 110 GLN A CA 1
ATOM 853 C C . GLN A 1 110 ? 0.612 -9.673 -7.263 1.00 72.50 110 GLN A C 1
ATOM 855 O O . GLN A 1 110 ? -0.095 -9.310 -6.320 1.00 72.50 110 GLN A O 1
ATOM 860 N N . GLY A 1 111 ? 0.770 -8.937 -8.360 1.00 73.75 111 GLY A N 1
ATOM 861 C CA . GLY A 1 111 ? 0.159 -7.625 -8.504 1.00 73.75 111 GLY A CA 1
ATOM 862 C C . GLY A 1 111 ? 0.185 -7.112 -9.937 1.00 73.75 111 GLY A C 1
ATOM 863 O O . GLY A 1 111 ? 0.947 -7.579 -10.789 1.00 73.75 111 GLY A O 1
ATOM 864 N N . GLU A 1 112 ? -0.690 -6.151 -10.214 1.00 80.12 112 GLU A N 1
ATOM 865 C CA . GLU A 1 112 ? -0.690 -5.433 -11.482 1.00 80.12 112 GLU A CA 1
ATOM 866 C C . GLU A 1 112 ? 0.480 -4.448 -11.501 1.00 80.12 112 GLU A C 1
ATOM 868 O O . GLU A 1 112 ? 0.642 -3.639 -10.582 1.00 80.12 112 GLU A O 1
ATOM 873 N N . ILE A 1 113 ? 1.303 -4.538 -12.545 1.00 80.81 113 ILE A N 1
ATOM 874 C CA . ILE A 1 113 ? 2.413 -3.623 -12.794 1.00 80.81 113 ILE A CA 1
ATOM 875 C C . ILE A 1 113 ? 2.116 -2.870 -14.086 1.00 80.81 113 ILE A C 1
ATOM 877 O O . ILE A 1 113 ? 1.826 -3.460 -15.128 1.00 80.81 113 ILE A O 1
ATOM 881 N N . THR A 1 114 ? 2.216 -1.546 -14.009 1.00 84.31 114 THR A N 1
ATOM 882 C CA . THR A 1 114 ? 2.124 -0.656 -15.166 1.00 84.31 114 THR A CA 1
ATOM 883 C C . THR A 1 114 ? 3.487 -0.035 -15.419 1.00 84.31 114 THR A C 1
ATOM 885 O O . THR A 1 114 ? 4.040 0.647 -14.558 1.00 84.31 114 THR A O 1
ATOM 888 N N . VAL A 1 115 ? 4.036 -0.288 -16.605 1.00 85.25 115 VAL A N 1
ATOM 889 C CA . VAL A 1 115 ? 5.293 0.295 -17.072 1.00 85.25 115 VAL A CA 1
ATOM 890 C C . VAL A 1 115 ? 4.968 1.414 -18.048 1.00 85.25 115 VAL A C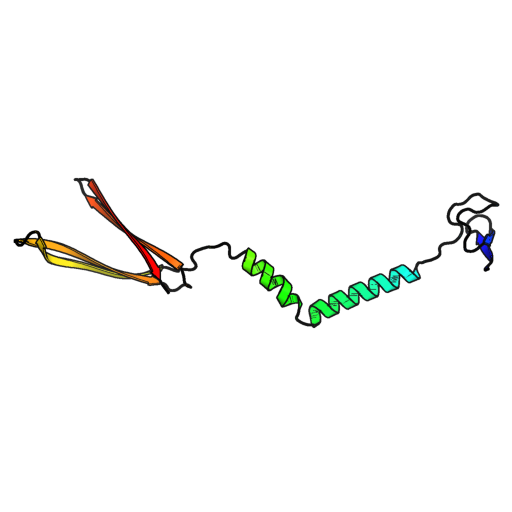 1
ATOM 892 O O . VAL A 1 115 ? 4.347 1.193 -19.089 1.00 85.25 115 VAL A O 1
ATOM 895 N N . THR A 1 116 ? 5.426 2.617 -17.719 1.00 88.44 116 THR A N 1
ATOM 896 C CA . THR A 1 116 ? 5.207 3.809 -18.534 1.00 88.44 116 THR A CA 1
ATOM 897 C C . THR A 1 116 ? 6.537 4.337 -19.048 1.00 88.44 116 THR A C 1
ATOM 899 O O . THR A 1 116 ? 7.368 4.808 -18.274 1.00 88.44 116 THR A O 1
ATOM 902 N N . ALA A 1 117 ? 6.728 4.293 -20.364 1.00 87.44 117 ALA A N 1
ATOM 903 C CA . ALA A 1 117 ? 7.845 4.942 -21.035 1.00 87.44 117 ALA A CA 1
ATOM 904 C C . ALA A 1 117 ? 7.426 6.356 -21.457 1.00 87.44 117 ALA A C 1
ATOM 906 O O . ALA A 1 117 ? 6.487 6.510 -22.239 1.00 87.44 117 ALA A O 1
ATOM 907 N N . LYS A 1 118 ? 8.117 7.379 -20.940 1.00 89.75 118 LYS A N 1
ATOM 908 C CA . LYS A 1 118 ? 7.902 8.791 -21.290 1.00 89.75 118 LYS A CA 1
ATOM 909 C C . LYS A 1 118 ? 9.141 9.349 -21.970 1.00 89.75 118 LYS A C 1
ATOM 911 O O . LYS A 1 118 ? 10.244 9.200 -21.450 1.00 89.75 118 LYS A O 1
ATOM 916 N N . ILE A 1 119 ? 8.950 10.006 -23.106 1.00 88.25 119 ILE A N 1
ATOM 917 C CA . ILE A 1 119 ? 9.993 10.716 -23.842 1.00 88.25 119 ILE A CA 1
ATOM 918 C C . ILE A 1 119 ? 9.511 12.150 -24.047 1.00 88.25 119 ILE A C 1
ATOM 920 O O . ILE A 1 119 ? 8.421 12.368 -24.564 1.00 88.25 119 ILE A O 1
ATOM 924 N N . SER A 1 120 ? 10.325 13.120 -23.648 1.00 89.19 120 SER A N 1
ATOM 925 C CA . SER A 1 120 ? 10.050 14.547 -23.825 1.00 89.19 120 SER A CA 1
ATOM 926 C C . SER A 1 120 ? 11.059 15.134 -24.798 1.00 89.19 120 SER A C 1
ATOM 928 O O . SER A 1 120 ? 12.264 15.030 -24.573 1.00 89.19 120 SER A O 1
ATOM 930 N N . THR A 1 121 ? 10.576 15.749 -25.872 1.00 87.25 121 THR A N 1
ATOM 931 C CA . THR A 1 121 ? 11.392 16.437 -26.877 1.00 87.25 121 THR A CA 1
ATOM 932 C C . THR A 1 121 ? 10.905 17.875 -27.059 1.00 87.25 121 THR A C 1
ATOM 934 O O . THR A 1 121 ? 9.843 18.257 -26.565 1.00 87.25 121 THR A O 1
ATOM 937 N N . SER A 1 122 ? 11.668 18.691 -27.790 1.00 89.94 122 SER A N 1
ATOM 938 C CA . SER A 1 122 ? 11.230 20.036 -28.194 1.00 89.94 122 SER A CA 1
ATOM 939 C C . SER A 1 122 ? 9.998 20.025 -29.105 1.00 89.94 122 SER A C 1
ATOM 941 O O . SER A 1 122 ? 9.349 21.054 -29.257 1.00 89.94 122 SER A O 1
ATOM 943 N N . GLU A 1 123 ? 9.684 18.879 -29.711 1.00 89.44 123 GLU A N 1
ATOM 944 C CA . GLU A 1 123 ? 8.556 18.692 -30.628 1.00 89.44 123 GLU A CA 1
ATOM 945 C C . GLU A 1 123 ? 7.309 18.146 -29.920 1.00 89.44 123 GLU A C 1
ATOM 947 O O . GLU A 1 123 ? 6.213 18.188 -30.476 1.00 89.44 123 GLU A O 1
ATOM 952 N N . GLY A 1 124 ? 7.453 17.648 -28.688 1.00 87.56 124 GLY A N 1
ATOM 953 C CA . GLY A 1 124 ? 6.337 17.141 -27.903 1.00 87.56 124 GLY A CA 1
ATOM 954 C C . GLY A 1 124 ? 6.720 16.046 -26.915 1.00 87.56 124 GLY A C 1
ATOM 955 O O . GLY A 1 124 ? 7.877 15.660 -26.765 1.00 87.56 124 GLY A O 1
ATOM 956 N N . ASN A 1 125 ? 5.704 15.541 -26.221 1.00 91.69 125 ASN A N 1
ATOM 957 C CA . ASN A 1 125 ? 5.840 14.446 -25.271 1.00 91.69 125 ASN A CA 1
ATOM 958 C C . ASN A 1 125 ? 5.217 13.183 -25.861 1.00 91.69 125 ASN A C 1
ATOM 960 O O . ASN A 1 125 ? 4.072 13.203 -26.310 1.00 91.69 125 ASN A O 1
ATOM 964 N N . PHE A 1 126 ? 5.956 12.084 -25.808 1.00 87.06 126 PHE A N 1
ATOM 965 C CA . PHE A 1 126 ? 5.526 10.766 -26.242 1.00 87.06 126 PHE A CA 1
ATOM 966 C C . PHE A 1 126 ? 5.429 9.863 -25.019 1.00 87.06 126 PHE A C 1
ATOM 968 O O . PHE A 1 126 ? 6.372 9.752 -24.235 1.00 87.06 126 PHE A O 1
ATOM 975 N N . GLU A 1 127 ? 4.286 9.208 -24.852 1.00 91.75 127 GLU A N 1
ATOM 976 C CA . GLU A 1 127 ? 4.042 8.286 -23.749 1.00 91.75 127 GLU A CA 1
ATOM 977 C C . GLU A 1 127 ? 3.565 6.947 -24.301 1.00 91.75 127 GLU A C 1
ATOM 979 O O . GLU A 1 127 ? 2.683 6.883 -25.160 1.00 91.75 127 GLU A O 1
ATOM 984 N N . ARG A 1 128 ? 4.157 5.862 -23.803 1.00 86.44 128 ARG A N 1
ATOM 985 C CA . ARG A 1 128 ? 3.703 4.502 -24.076 1.00 86.44 128 ARG A CA 1
ATOM 986 C C . ARG A 1 128 ? 3.515 3.772 -22.758 1.00 86.44 128 ARG A C 1
ATOM 988 O O . ARG A 1 128 ? 4.457 3.633 -21.981 1.00 86.44 128 ARG A O 1
ATOM 995 N N . VAL A 1 129 ? 2.295 3.302 -22.534 1.00 89.12 129 VAL A N 1
ATOM 996 C CA . VAL A 1 129 ? 1.896 2.572 -21.329 1.00 89.12 129 VAL A CA 1
ATOM 997 C C . VAL A 1 129 ? 1.709 1.104 -21.686 1.00 89.12 129 VAL A C 1
ATOM 999 O O . VAL A 1 129 ? 1.059 0.781 -22.681 1.00 89.12 129 VAL A O 1
ATOM 1002 N N . VAL A 1 130 ? 2.288 0.219 -20.881 1.00 85.81 130 VAL A N 1
ATOM 1003 C CA . VAL A 1 130 ? 2.078 -1.227 -20.960 1.00 85.81 130 VAL A CA 1
ATOM 1004 C C . VAL A 1 130 ? 1.743 -1.726 -19.560 1.00 85.81 130 VAL A C 1
ATOM 1006 O O . VAL A 1 130 ? 2.535 -1.549 -18.636 1.00 85.81 130 VAL A O 1
ATOM 1009 N N . SER A 1 131 ? 0.584 -2.358 -19.408 1.00 83.44 131 SER A N 1
ATOM 1010 C CA . SER A 1 131 ? 0.125 -2.935 -18.141 1.00 83.44 131 SER A CA 1
ATOM 1011 C C . SER A 1 131 ? 0.057 -4.454 -18.251 1.00 83.44 131 SER A C 1
ATOM 1013 O O . SER A 1 131 ? -0.318 -4.993 -19.294 1.00 83.44 131 SER A O 1
ATOM 1015 N N . GLY A 1 132 ? 0.432 -5.150 -17.181 1.00 79.06 132 GLY A N 1
ATOM 1016 C CA . GLY A 1 132 ? 0.378 -6.606 -17.111 1.00 79.06 132 GLY A CA 1
ATOM 1017 C C . GLY A 1 132 ? 0.411 -7.112 -15.673 1.00 79.06 132 GLY A C 1
ATOM 1018 O O . GLY A 1 132 ? 0.887 -6.429 -14.767 1.00 79.06 132 GLY A O 1
ATOM 1019 N N . GLN A 1 133 ? -0.099 -8.324 -15.456 1.00 75.00 133 GLN A N 1
ATOM 1020 C CA . GLN A 1 133 ? 0.020 -8.999 -14.165 1.00 75.00 133 GLN A CA 1
ATOM 1021 C C . GLN A 1 133 ? 1.309 -9.813 -14.127 1.00 75.00 133 GLN A C 1
ATOM 1023 O O . GLN A 1 133 ? 1.515 -10.696 -14.962 1.00 75.00 133 GLN A O 1
ATOM 1028 N N . LEU A 1 134 ? 2.177 -9.505 -13.165 1.00 65.94 134 LEU A N 1
ATOM 1029 C CA . LEU A 1 134 ? 3.422 -10.232 -12.943 1.00 65.94 134 LEU A CA 1
ATOM 1030 C C . LEU A 1 134 ? 3.248 -11.138 -11.722 1.00 65.94 134 LEU A C 1
ATOM 1032 O O . LEU A 1 134 ? 2.809 -10.685 -10.661 1.00 65.94 134 LEU A O 1
ATOM 1036 N N . LYS A 1 135 ? 3.533 -12.428 -11.921 1.00 58.81 135 LYS A N 1
ATOM 1037 C CA . LYS A 1 135 ? 3.493 -13.450 -10.873 1.00 58.81 135 LYS A CA 1
ATOM 1038 C C . LYS A 1 135 ? 4.781 -13.500 -10.075 1.00 58.81 135 LYS A C 1
ATOM 1040 O O . LYS A 1 135 ? 5.841 -13.247 -10.688 1.00 58.81 135 LYS A O 1
#